Protein AF-A0A838FTQ4-F1 (afdb_monomer)

Mean predicted aligned error: 7.37 Å

pLDDT: mean 86.95, std 13.28, range [36.41, 97.75]

Sequence (86 aa):
DLRHPKFNLLFFGSFVAMDYPQFEAAMEEMLNDPSRAYEVQVREIYTLGMYLAAKKYWYLRFAYLTFVGGVFIACAVLAWQVFAAV

Foldseek 3Di:
DVPPPPQQLPDPVRCVPDDPVVSVVVVVVQVVDPVSVVVSVVVNVVVVVVCCVPPVVVVVVVVVCVVVVVVVVVVVVVVVVVVVVD

Radius of gyration: 24.58 Å; Cα contacts (8 Å, |Δi|>4): 25; chains: 1; bounding box: 55×23×65 Å

Solvent-accessible surface area (backbone atoms only — not comparable to full-atom values): 5030 Å² total; per-residue (Å²): 126,100,80,61,98,73,78,45,75,84,35,66,85,54,44,74,79,47,56,68,73,62,48,51,54,53,49,53,60,41,62,75,35,65,70,59,40,51,52,48,51,56,50,42,55,52,50,54,52,51,47,42,59,67,58,55,47,50,56,53,48,51,55,50,50,52,52,53,50,48,53,53,51,54,52,51,54,53,52,49,54,53,60,76,72,108

Structure (mmCIF, N/CA/C/O backbone):
data_AF-A0A838FTQ4-F1
#
_entry.id   AF-A0A838FTQ4-F1
#
loop_
_atom_site.group_PDB
_atom_site.id
_atom_site.type_symbol
_atom_site.label_atom_id
_atom_site.label_alt_id
_atom_site.label_comp_id
_atom_site.label_asym_id
_atom_site.label_entity_id
_atom_site.label_seq_id
_atom_site.pdbx_PDB_ins_code
_atom_site.Cartn_x
_atom_site.Cartn_y
_atom_site.Cartn_z
_atom_site.occupancy
_atom_site.B_iso_or_equiv
_atom_site.auth_seq_id
_atom_site.auth_comp_id
_atom_site.auth_asym_id
_atom_site.auth_atom_id
_atom_site.pdbx_PDB_model_num
ATOM 1 N N . ASP A 1 1 ? -15.473 -15.856 21.960 1.00 38.09 1 ASP A N 1
ATOM 2 C CA . ASP A 1 1 ? -14.574 -15.205 22.927 1.00 38.09 1 ASP A CA 1
ATOM 3 C C . ASP A 1 1 ? -14.513 -13.721 22.588 1.00 38.09 1 ASP A C 1
ATOM 5 O O . ASP A 1 1 ? -13.965 -13.353 21.557 1.00 38.09 1 ASP A O 1
ATOM 9 N N . LEU A 1 2 ? -15.169 -12.878 23.389 1.00 36.41 2 LEU A N 1
ATOM 10 C CA . LEU A 1 2 ? -15.334 -11.427 23.168 1.00 36.41 2 LEU A CA 1
ATOM 11 C C . LEU A 1 2 ? -14.056 -10.623 23.500 1.00 36.41 2 LEU A C 1
ATOM 13 O O . LEU A 1 2 ? -14.089 -9.416 23.700 1.00 36.41 2 LEU A O 1
ATOM 17 N N . ARG A 1 3 ? -12.911 -11.312 23.554 1.00 39.91 3 ARG A N 1
ATOM 18 C CA . ARG A 1 3 ? -11.580 -10.801 23.899 1.00 39.91 3 ARG A CA 1
ATOM 19 C C . ARG A 1 3 ? -10.580 -11.012 22.767 1.00 39.91 3 ARG A C 1
ATOM 21 O O . ARG A 1 3 ? -9.407 -11.273 23.014 1.00 39.91 3 ARG A O 1
ATOM 28 N N . HIS A 1 4 ? -11.020 -10.922 21.514 1.00 44.19 4 HIS A N 1
ATOM 29 C CA . HIS A 1 4 ? -10.095 -10.901 20.387 1.00 44.19 4 HIS A CA 1
ATOM 30 C C . HIS A 1 4 ? -9.770 -9.455 20.001 1.00 44.19 4 HIS A C 1
ATOM 32 O O . HIS A 1 4 ? -10.508 -8.861 19.214 1.00 44.19 4 HIS A O 1
ATOM 38 N N . PRO A 1 5 ? -8.629 -8.898 20.455 1.00 50.31 5 PRO A N 1
ATOM 39 C CA . PRO A 1 5 ? -8.122 -7.598 20.023 1.00 50.31 5 PRO A CA 1
ATOM 40 C C . PRO A 1 5 ? -7.600 -7.666 18.580 1.00 50.31 5 PRO A C 1
ATOM 42 O O . PRO A 1 5 ? -6.555 -7.109 18.276 1.00 50.31 5 PRO A O 1
ATOM 45 N N . LYS A 1 6 ? -8.272 -8.378 17.670 1.00 51.03 6 LYS A N 1
ATOM 46 C CA . LYS A 1 6 ? -7.840 -8.594 16.280 1.00 51.03 6 LYS A CA 1
ATOM 47 C C . LYS A 1 6 ? -8.909 -8.259 15.245 1.00 51.03 6 LYS A C 1
ATOM 49 O O . LYS A 1 6 ? -8.551 -8.076 14.088 1.00 51.03 6 LYS A O 1
ATOM 54 N N . PHE A 1 7 ? -10.178 -8.147 15.634 1.00 63.41 7 PHE A N 1
ATOM 55 C CA . PHE A 1 7 ? -11.229 -7.774 14.694 1.00 63.41 7 PHE A CA 1
ATOM 56 C C . PHE A 1 7 ? -11.303 -6.249 14.581 1.00 63.41 7 PHE A C 1
ATOM 58 O O . PHE A 1 7 ? -11.666 -5.563 15.532 1.00 63.41 7 PHE A O 1
ATOM 65 N N . ASN A 1 8 ? -10.880 -5.721 13.436 1.00 75.44 8 ASN A N 1
ATOM 66 C CA . ASN A 1 8 ? -10.970 -4.303 13.117 1.00 75.44 8 ASN A CA 1
ATOM 67 C C . ASN A 1 8 ? -12.254 -4.077 12.311 1.00 75.44 8 ASN A C 1
ATOM 69 O O . ASN A 1 8 ? -12.309 -4.487 11.152 1.00 75.44 8 ASN A O 1
ATOM 73 N N . LEU A 1 9 ? -13.266 -3.461 12.931 1.00 82.75 9 LEU A N 1
ATOM 74 C CA . LEU A 1 9 ? -14.557 -3.150 12.302 1.00 82.75 9 LEU A CA 1
ATOM 75 C C . LEU A 1 9 ? -14.418 -2.195 11.112 1.00 82.75 9 LEU A C 1
ATOM 77 O O . LEU A 1 9 ? -15.189 -2.295 10.167 1.00 82.75 9 LEU A O 1
ATOM 81 N N . LEU A 1 10 ? -13.420 -1.305 11.133 1.00 86.50 10 LEU A N 1
ATOM 82 C CA . LEU A 1 10 ? -13.170 -0.354 10.048 1.00 86.50 10 LEU A CA 1
ATOM 83 C C . LEU A 1 10 ? -12.434 -0.990 8.862 1.00 86.50 10 LEU A C 1
ATOM 85 O O . LEU A 1 10 ? -12.432 -0.424 7.771 1.00 86.50 10 LEU A O 1
ATOM 89 N N . PHE A 1 11 ? -11.842 -2.174 9.047 1.00 85.62 11 PHE A N 1
ATOM 90 C CA . PHE A 1 11 ? -11.140 -2.865 7.975 1.00 85.62 11 PHE A CA 1
ATOM 91 C C . PHE A 1 11 ? -12.131 -3.455 6.975 1.00 85.62 11 PHE A C 1
ATOM 93 O O . PHE A 1 11 ? -12.978 -4.279 7.326 1.00 85.62 11 PHE A O 1
ATOM 100 N N . PHE A 1 12 ? -11.961 -3.110 5.699 1.00 82.50 12 PHE A N 1
ATOM 101 C CA . PHE A 1 12 ? -12.851 -3.557 4.623 1.00 82.50 12 PHE A CA 1
ATOM 102 C C . PHE A 1 12 ? -13.005 -5.077 4.530 1.00 82.50 12 PHE A C 1
ATOM 104 O O . PHE A 1 12 ? -14.094 -5.569 4.261 1.00 82.50 12 PHE A O 1
ATOM 111 N N . GLY A 1 13 ? -11.945 -5.846 4.792 1.00 81.31 13 GLY A N 1
ATOM 112 C CA . GLY A 1 13 ? -12.032 -7.307 4.764 1.00 81.31 13 GLY A CA 1
ATOM 113 C C . GLY A 1 13 ? -12.865 -7.894 5.908 1.00 81.31 13 GLY A C 1
ATOM 114 O O . GLY A 1 13 ? -13.333 -9.022 5.788 1.00 81.31 13 GLY A O 1
ATOM 115 N N . SER A 1 14 ? -13.059 -7.143 6.994 1.00 80.75 14 SER A N 1
ATOM 116 C CA . SER A 1 14 ? -13.856 -7.556 8.149 1.00 80.75 14 SER A CA 1
ATOM 117 C C . SER A 1 14 ? -15.340 -7.273 7.932 1.00 80.75 14 SER A C 1
ATOM 119 O O . SER A 1 14 ? -16.157 -8.175 8.101 1.00 80.75 14 SER A O 1
ATOM 121 N N . PHE A 1 15 ? -15.701 -6.042 7.544 1.00 82.25 15 PHE A N 1
ATOM 122 C CA . PHE A 1 15 ? -17.112 -5.654 7.444 1.00 82.25 15 PHE A CA 1
ATOM 123 C C . PHE A 1 15 ? -17.803 -6.179 6.181 1.00 82.25 15 PHE A C 1
ATOM 125 O O . PHE A 1 15 ? -19.012 -6.361 6.195 1.00 82.25 15 PHE A O 1
ATOM 132 N N . VAL A 1 16 ? -17.070 -6.479 5.099 1.00 86.69 16 VAL A N 1
ATOM 133 C CA . VAL A 1 16 ? -17.661 -7.065 3.874 1.00 86.69 16 VAL A CA 1
ATOM 134 C C . VAL A 1 16 ? -18.277 -8.446 4.134 1.00 86.69 16 VAL A C 1
ATOM 136 O O . VAL A 1 16 ? -19.159 -8.877 3.399 1.00 86.69 16 VAL A O 1
ATOM 139 N N . ALA A 1 17 ? -17.834 -9.141 5.185 1.00 83.88 17 ALA A N 1
ATOM 140 C CA . ALA A 1 17 ? -18.396 -10.421 5.604 1.00 83.88 17 ALA A CA 1
ATOM 141 C C . ALA A 1 17 ? -19.612 -10.284 6.546 1.00 8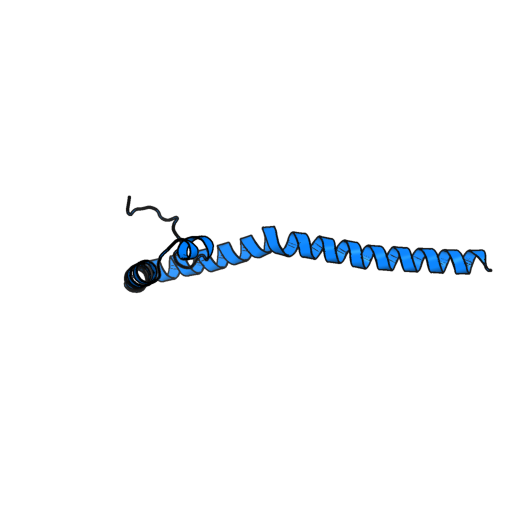3.88 17 ALA A C 1
ATOM 143 O O . ALA A 1 17 ? -20.146 -11.304 6.981 1.00 83.88 17 ALA A O 1
ATOM 144 N N . MET A 1 18 ? -20.026 -9.060 6.892 1.00 86.88 18 MET A N 1
ATOM 145 C CA . MET A 1 18 ? -21.113 -8.780 7.834 1.00 86.88 18 MET A CA 1
ATOM 146 C C . MET A 1 18 ? -22.346 -8.236 7.110 1.00 86.88 18 MET A C 1
ATOM 148 O O . MET A 1 18 ? -22.233 -7.538 6.103 1.00 86.88 18 MET A O 1
ATOM 152 N N . ASP A 1 19 ? -23.527 -8.528 7.655 1.00 92.50 19 ASP A N 1
ATOM 153 C CA . ASP A 1 19 ? -24.760 -7.857 7.242 1.00 92.50 19 ASP A CA 1
ATOM 154 C C . ASP A 1 19 ? -24.838 -6.450 7.861 1.00 92.50 19 ASP A C 1
ATOM 156 O O . ASP A 1 19 ? -24.310 -6.209 8.952 1.00 92.50 19 ASP A O 1
ATOM 160 N N . TYR A 1 20 ? -25.510 -5.516 7.187 1.00 92.50 20 TYR A N 1
ATOM 161 C CA . TYR A 1 20 ? -25.562 -4.110 7.601 1.00 92.50 20 TYR A CA 1
ATOM 162 C C . TYR A 1 20 ? -26.081 -3.903 9.038 1.00 92.50 20 TYR A C 1
ATOM 164 O O . TYR A 1 20 ? -25.417 -3.186 9.785 1.00 92.50 20 TYR A O 1
ATOM 172 N N . PRO A 1 21 ? -27.168 -4.563 9.494 1.00 94.69 21 PRO A N 1
ATOM 173 C CA . PRO A 1 21 ? -27.654 -4.400 10.867 1.00 94.69 21 PRO A CA 1
ATOM 174 C C . PRO A 1 21 ? -26.644 -4.877 11.920 1.00 94.69 21 PRO A C 1
ATOM 176 O O . PRO A 1 21 ? -26.558 -4.322 13.012 1.00 94.69 21 PRO A O 1
ATOM 179 N N . GLN A 1 22 ? -25.853 -5.907 11.598 1.00 90.38 22 GLN A N 1
ATOM 180 C CA . GLN A 1 22 ? -24.803 -6.405 12.490 1.00 90.38 22 GLN A CA 1
ATOM 181 C C . GLN A 1 22 ? -23.631 -5.427 12.555 1.00 90.38 22 GLN A C 1
ATOM 183 O O . GLN A 1 22 ? -23.067 -5.203 13.626 1.00 90.38 22 GLN A O 1
ATOM 188 N N . PHE A 1 23 ? -23.274 -4.843 11.410 1.00 90.69 23 PHE A N 1
ATOM 189 C CA . PHE A 1 23 ? -22.246 -3.817 11.328 1.00 90.69 23 PHE A CA 1
ATOM 190 C C . PHE A 1 23 ? -22.649 -2.554 12.099 1.00 90.69 23 PHE A C 1
ATOM 192 O O . PHE A 1 23 ? -21.849 -2.054 12.885 1.00 90.69 23 PHE A O 1
ATOM 199 N N . GLU A 1 24 ? -23.883 -2.074 11.929 1.00 93.19 24 GLU A N 1
ATOM 200 C CA . GLU A 1 24 ? -24.416 -0.896 12.622 1.00 93.19 24 GLU A CA 1
ATOM 201 C C . GLU A 1 24 ? -24.361 -1.059 14.146 1.00 93.19 24 GLU A C 1
ATOM 203 O O . GLU A 1 24 ? -23.744 -0.239 14.826 1.00 93.19 24 GLU A O 1
ATOM 208 N N . 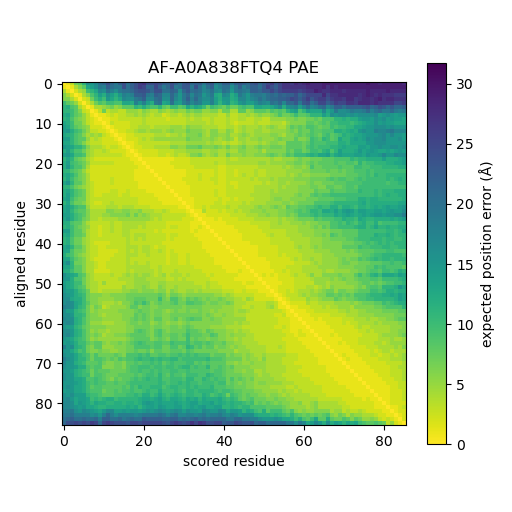ALA A 1 25 ? -24.898 -2.164 14.676 1.00 92.44 25 ALA A N 1
ATOM 209 C CA . ALA A 1 25 ? -24.887 -2.434 16.113 1.00 92.44 25 ALA A CA 1
ATOM 210 C C . ALA A 1 25 ? -23.458 -2.534 16.684 1.00 92.44 25 ALA A C 1
ATOM 212 O O . ALA A 1 25 ? -23.164 -1.999 17.754 1.00 92.44 25 ALA A O 1
ATOM 213 N N . ALA A 1 26 ? -22.543 -3.188 15.961 1.00 89.19 26 ALA A N 1
ATOM 214 C CA . ALA A 1 26 ? -21.149 -3.310 16.3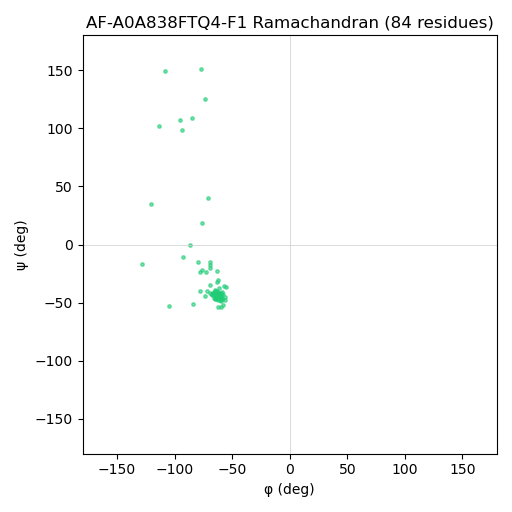84 1.00 89.19 26 ALA A CA 1
ATOM 215 C C . ALA A 1 26 ? -20.397 -1.967 16.334 1.00 89.19 26 ALA A C 1
ATOM 217 O O . ALA A 1 26 ? -19.536 -1.702 17.177 1.00 89.19 26 ALA A O 1
ATOM 218 N N . MET A 1 27 ? -20.718 -1.113 15.359 1.00 90.44 27 MET A N 1
ATOM 219 C CA . MET A 1 27 ? -20.176 0.240 15.258 1.00 90.44 27 MET A CA 1
ATOM 220 C C . MET A 1 27 ? -20.676 1.132 16.392 1.00 90.44 27 MET A C 1
ATOM 222 O O . MET A 1 27 ? -19.873 1.851 16.983 1.00 90.44 27 MET A O 1
ATOM 226 N N . GLU A 1 28 ? -21.959 1.062 16.738 1.00 91.88 28 GLU A N 1
ATOM 227 C CA . GLU A 1 28 ? -22.525 1.810 17.862 1.00 91.88 28 GLU A CA 1
ATOM 228 C C . GLU A 1 28 ? -21.876 1.400 19.194 1.00 91.88 28 GLU A C 1
ATOM 230 O O . GLU A 1 28 ? -21.440 2.258 19.964 1.00 91.88 28 GLU A O 1
ATOM 235 N N . GLU A 1 29 ? -21.700 0.097 19.443 1.00 90.19 29 GLU A N 1
ATOM 236 C CA . GLU A 1 29 ? -20.986 -0.400 20.629 1.00 90.19 29 GLU A CA 1
ATOM 237 C C . GLU A 1 29 ? -19.537 0.113 20.682 1.00 90.19 29 GLU A C 1
ATOM 239 O O . GLU A 1 29 ? -19.070 0.570 21.725 1.00 90.19 29 GLU A O 1
ATOM 244 N N . MET A 1 30 ? -18.819 0.071 19.554 1.00 88.38 30 MET A N 1
ATOM 245 C CA . MET A 1 30 ? -17.433 0.539 19.473 1.00 88.38 30 MET A CA 1
ATOM 246 C C . MET A 1 30 ? -17.318 2.049 19.718 1.00 88.38 30 MET A C 1
ATOM 248 O O . MET A 1 30 ? -16.377 2.484 20.379 1.00 88.38 30 MET A O 1
ATOM 252 N N . LEU A 1 31 ? -18.242 2.848 19.179 1.00 89.75 31 LEU A N 1
ATOM 253 C CA . LEU A 1 31 ? -18.220 4.309 19.293 1.00 89.75 31 LEU A CA 1
ATOM 254 C C . LEU A 1 31 ? -18.585 4.806 20.699 1.00 89.75 31 LEU A C 1
ATOM 256 O O . LEU A 1 31 ? -18.159 5.896 21.078 1.00 89.75 31 LEU A O 1
ATOM 260 N N . ASN A 1 32 ? -19.310 4.005 21.484 1.00 92.62 32 ASN A N 1
ATOM 261 C CA . ASN A 1 32 ? -19.619 4.306 22.884 1.00 92.62 32 ASN A CA 1
ATOM 262 C C . ASN A 1 32 ? -18.390 4.242 23.817 1.00 92.62 32 ASN A C 1
ATOM 264 O O . ASN A 1 32 ? -18.444 4.774 24.926 1.00 92.62 32 ASN A O 1
ATOM 268 N N . ASP A 1 33 ? -17.274 3.645 23.380 1.00 90.31 33 ASP A N 1
ATOM 269 C CA . ASP A 1 33 ? -15.987 3.664 24.086 1.00 90.31 33 ASP A CA 1
ATOM 270 C C . ASP A 1 33 ? -14.943 4.466 23.281 1.00 90.31 33 ASP A C 1
ATOM 272 O O . ASP A 1 33 ? -14.347 3.943 22.330 1.00 90.31 33 ASP A O 1
ATOM 276 N N . PRO A 1 34 ? -14.655 5.726 23.666 1.00 88.38 34 PRO A N 1
ATOM 277 C CA . PRO A 1 34 ? -13.698 6.570 22.956 1.00 88.38 34 PRO A CA 1
ATOM 278 C C . PRO A 1 34 ? -12.300 5.951 22.853 1.00 88.38 34 PRO A C 1
ATOM 280 O O . PRO A 1 34 ? -11.628 6.110 21.835 1.00 88.38 34 PRO A O 1
ATOM 283 N N . SER A 1 35 ? -11.848 5.229 23.883 1.00 88.75 35 SER A N 1
ATOM 284 C CA . SER A 1 35 ? -10.504 4.644 23.909 1.00 88.75 35 SER A CA 1
ATOM 285 C C . SER A 1 35 ? -10.358 3.534 22.866 1.00 88.75 35 SER A C 1
ATOM 287 O O . SER A 1 35 ? -9.399 3.524 22.086 1.00 88.75 35 SER A O 1
ATOM 289 N N . ARG A 1 36 ? -11.373 2.670 22.773 1.00 85.62 36 ARG A N 1
ATOM 290 C CA . ARG A 1 36 ? -11.476 1.604 21.774 1.00 85.62 36 ARG A CA 1
ATOM 291 C C . ARG A 1 36 ? -11.634 2.179 20.370 1.00 85.62 36 ARG A C 1
ATOM 293 O O . ARG A 1 36 ? -10.978 1.708 19.441 1.00 85.62 36 ARG A O 1
ATOM 300 N N . ALA A 1 37 ? -12.444 3.225 20.213 1.00 87.88 37 ALA A N 1
ATOM 301 C CA . ALA A 1 37 ? -12.624 3.902 18.934 1.00 87.88 37 ALA A CA 1
ATOM 302 C C . ALA A 1 37 ? -11.301 4.474 18.394 1.00 87.88 37 ALA A C 1
ATOM 304 O O . ALA A 1 37 ? -11.008 4.321 17.206 1.00 87.88 37 ALA A O 1
ATOM 305 N N . TYR A 1 38 ? -10.477 5.103 19.241 1.00 90.19 38 TYR A N 1
ATOM 306 C CA . TYR A 1 38 ? -9.159 5.596 18.827 1.00 90.19 38 TYR A CA 1
ATOM 307 C C . TYR A 1 38 ? -8.193 4.460 18.473 1.00 90.19 38 TYR A C 1
ATOM 309 O O . TYR A 1 38 ? -7.503 4.547 17.455 1.00 90.19 38 TYR A O 1
ATOM 317 N N . GLU A 1 39 ? -8.160 3.378 19.255 1.00 88.06 39 GLU A N 1
ATOM 318 C CA . GLU A 1 39 ? -7.292 2.229 18.969 1.00 88.06 39 GLU A CA 1
ATOM 319 C C . GLU A 1 39 ? -7.601 1.607 17.596 1.00 88.06 39 GLU A C 1
ATOM 321 O O . GLU A 1 39 ? -6.690 1.338 16.804 1.00 88.06 39 GLU A O 1
ATOM 326 N N . VAL A 1 40 ? -8.888 1.414 17.288 1.00 88.31 40 VAL A N 1
ATOM 327 C CA . VAL A 1 40 ? -9.335 0.844 16.010 1.00 88.31 40 VAL A CA 1
ATOM 328 C C . VAL A 1 40 ? -8.959 1.756 14.838 1.00 88.31 40 VAL A C 1
ATOM 330 O O . VAL A 1 40 ? -8.440 1.267 13.834 1.00 88.31 40 VAL A O 1
ATOM 333 N N . GLN A 1 41 ? -9.122 3.075 14.974 1.00 90.94 41 GLN A N 1
ATOM 334 C CA . GLN A 1 41 ? -8.724 4.042 13.942 1.00 90.94 41 GLN A CA 1
ATOM 335 C C . GLN A 1 41 ? -7.216 4.017 13.662 1.00 90.94 41 GLN A C 1
ATOM 337 O O . GLN A 1 41 ? -6.803 3.939 12.504 1.00 90.94 41 GLN A O 1
ATOM 342 N N . VAL A 1 42 ? -6.380 4.039 14.707 1.00 91.50 42 VAL A N 1
ATOM 343 C CA . VAL A 1 42 ? -4.913 3.981 14.559 1.00 91.50 42 VAL A CA 1
ATOM 344 C C . VAL A 1 42 ? -4.495 2.699 13.841 1.00 91.50 42 VAL A C 1
ATOM 346 O O . VAL A 1 42 ? -3.656 2.719 12.935 1.00 91.50 42 VAL A O 1
ATOM 349 N N . ARG A 1 43 ? -5.111 1.576 14.213 1.00 88.19 43 ARG A N 1
ATOM 350 C CA . ARG A 1 43 ? -4.843 0.283 13.590 1.00 88.19 43 ARG A CA 1
ATOM 351 C C . ARG A 1 43 ? -5.258 0.251 12.123 1.00 88.19 43 ARG A C 1
ATOM 353 O O . ARG A 1 43 ? -4.527 -0.320 11.310 1.00 88.19 43 ARG A O 1
ATOM 360 N N . GLU A 1 44 ? -6.391 0.856 11.778 1.00 90.81 44 GLU A N 1
ATOM 361 C CA . GLU A 1 44 ? -6.857 0.933 10.394 1.00 90.81 44 GLU A CA 1
ATOM 362 C C . GLU A 1 44 ? -5.894 1.751 9.534 1.00 90.81 44 GLU A C 1
ATOM 364 O O . GLU A 1 44 ? -5.450 1.267 8.495 1.00 90.81 44 GLU A O 1
ATOM 369 N N . ILE A 1 45 ? -5.461 2.925 10.008 1.00 92.00 45 ILE A N 1
ATOM 370 C CA . ILE A 1 45 ? -4.473 3.760 9.306 1.00 92.00 45 ILE A CA 1
ATOM 371 C C . ILE A 1 45 ? -3.179 2.974 9.039 1.00 92.00 45 ILE A C 1
ATOM 373 O O . ILE A 1 45 ? -2.679 2.962 7.910 1.00 92.00 45 ILE A O 1
ATOM 377 N N . TYR A 1 46 ? -2.650 2.277 10.049 1.00 91.25 46 TYR A N 1
ATOM 378 C CA . TYR A 1 46 ? -1.442 1.464 9.894 1.00 91.25 46 TYR A CA 1
ATOM 379 C C . TYR A 1 46 ? -1.636 0.327 8.879 1.00 91.25 46 TYR A C 1
ATOM 381 O O . TYR A 1 46 ? -0.800 0.116 7.996 1.00 91.25 46 TYR A O 1
ATOM 389 N N . THR A 1 47 ? -2.756 -0.391 8.978 1.00 87.62 47 THR A N 1
ATOM 390 C CA . THR A 1 47 ? -3.051 -1.550 8.125 1.00 87.62 47 THR A CA 1
ATOM 391 C C . THR A 1 47 ? -3.260 -1.131 6.671 1.00 87.62 47 THR A C 1
ATOM 393 O O . THR A 1 47 ? -2.713 -1.771 5.770 1.00 87.62 47 THR A O 1
ATOM 396 N N . LEU A 1 48 ? -3.972 -0.025 6.431 1.00 89.94 48 LEU A N 1
ATOM 397 C CA . LEU A 1 48 ? -4.136 0.573 5.105 1.00 89.94 48 LEU A CA 1
ATOM 398 C C . LEU A 1 48 ? -2.786 0.952 4.492 1.00 89.94 48 LEU A C 1
ATOM 400 O O . LEU A 1 48 ? -2.517 0.599 3.341 1.00 89.94 48 LEU A O 1
ATOM 404 N N . GLY A 1 49 ? -1.916 1.613 5.264 1.00 90.81 49 GLY A N 1
ATOM 405 C CA . GLY A 1 49 ? -0.570 1.980 4.820 1.00 90.81 49 GLY A CA 1
ATOM 406 C C . GLY A 1 49 ? 0.269 0.761 4.429 1.00 90.81 49 GLY A C 1
ATOM 407 O O . GLY A 1 49 ? 0.835 0.713 3.333 1.00 90.81 49 GLY A O 1
ATOM 408 N N . MET A 1 50 ? 0.286 -0.263 5.284 1.00 90.06 50 MET A N 1
ATOM 409 C CA . MET A 1 50 ? 0.993 -1.520 5.024 1.00 90.06 50 MET A CA 1
ATOM 410 C C . MET A 1 50 ? 0.448 -2.255 3.797 1.00 90.06 50 MET A C 1
ATOM 412 O O . MET A 1 50 ? 1.225 -2.756 2.983 1.00 90.06 50 MET A O 1
ATOM 416 N N . TYR A 1 51 ? -0.874 -2.301 3.619 1.00 88.19 51 TYR A N 1
ATOM 417 C CA . TYR A 1 51 ? -1.496 -2.949 2.465 1.00 88.19 51 TYR A CA 1
ATOM 418 C C . TYR A 1 51 ? -1.142 -2.241 1.150 1.00 88.19 51 TYR A C 1
ATOM 420 O O . TYR A 1 51 ? -0.813 -2.899 0.156 1.00 88.19 51 TYR A O 1
ATOM 428 N N . LEU A 1 52 ? -1.157 -0.904 1.140 1.00 87.94 52 LEU A N 1
ATOM 429 C CA . LEU A 1 52 ? -0.763 -0.108 -0.024 1.00 87.94 52 LEU A CA 1
ATOM 430 C C . LEU A 1 52 ? 0.692 -0.372 -0.418 1.00 87.94 52 LEU A C 1
ATOM 432 O O . LEU A 1 52 ? 0.969 -0.640 -1.591 1.00 87.94 52 LEU A O 1
ATOM 436 N N . ALA A 1 53 ? 1.594 -0.351 0.564 1.00 88.19 53 ALA A N 1
ATOM 437 C CA . ALA A 1 53 ? 3.013 -0.597 0.347 1.00 88.19 53 ALA A CA 1
ATOM 438 C C . ALA A 1 53 ? 3.282 -2.031 -0.139 1.00 88.19 53 ALA A C 1
ATOM 440 O O . ALA A 1 53 ? 4.018 -2.225 -1.106 1.00 88.19 53 ALA A O 1
ATOM 441 N N . ALA A 1 54 ? 2.663 -3.032 0.493 1.00 85.00 54 ALA A N 1
ATOM 442 C CA . ALA A 1 54 ? 2.943 -4.438 0.219 1.00 85.00 54 ALA A CA 1
ATOM 443 C C . ALA A 1 54 ? 2.286 -4.955 -1.068 1.00 85.00 54 ALA A C 1
ATOM 445 O O . ALA A 1 54 ? 2.901 -5.735 -1.793 1.00 85.00 54 ALA A O 1
ATOM 446 N N . LYS A 1 55 ? 1.042 -4.551 -1.363 1.00 85.12 55 LYS A N 1
ATOM 447 C CA . LYS A 1 55 ? 0.298 -5.079 -2.518 1.00 85.12 55 LYS A CA 1
ATOM 448 C C . LYS A 1 55 ? 0.222 -4.109 -3.686 1.00 85.12 55 LYS A C 1
ATOM 450 O O . LYS A 1 55 ? 0.553 -4.492 -4.803 1.00 85.12 55 LYS A O 1
ATOM 455 N N . LYS A 1 56 ? -0.223 -2.868 -3.469 1.00 85.00 56 LYS A N 1
ATOM 456 C CA . LYS A 1 56 ? -0.522 -1.944 -4.581 1.00 85.00 56 LYS A CA 1
ATOM 457 C C . LYS A 1 56 ? 0.750 -1.411 -5.241 1.00 85.00 56 LYS A C 1
ATOM 459 O O . LYS A 1 56 ? 0.839 -1.365 -6.467 1.00 85.00 56 LYS A O 1
ATOM 464 N N . TYR A 1 57 ? 1.740 -1.019 -4.442 1.00 91.75 57 TYR A N 1
ATOM 465 C CA . TYR A 1 57 ? 2.939 -0.350 -4.958 1.00 91.75 57 TYR A CA 1
ATOM 466 C C . TYR A 1 57 ? 3.916 -1.302 -5.640 1.00 91.75 57 TYR A C 1
ATOM 468 O O . TYR A 1 57 ? 4.679 -0.870 -6.502 1.00 91.75 57 TYR A O 1
ATOM 476 N N . TRP A 1 58 ? 3.847 -2.597 -5.329 1.00 88.75 58 TRP A N 1
ATOM 477 C CA . TRP A 1 58 ? 4.639 -3.613 -6.012 1.00 88.75 58 TRP A CA 1
ATOM 478 C C . TRP A 1 58 ? 4.317 -3.637 -7.512 1.00 88.75 58 TRP A C 1
ATOM 480 O O . TRP A 1 58 ? 5.206 -3.409 -8.328 1.00 88.75 58 TRP A O 1
ATOM 490 N N . TYR A 1 59 ? 3.039 -3.765 -7.885 1.00 90.81 59 TYR A N 1
ATOM 491 C CA . TYR A 1 59 ? 2.612 -3.746 -9.292 1.00 90.81 59 TYR A CA 1
ATOM 492 C C . TYR A 1 59 ? 2.900 -2.416 -9.988 1.00 90.81 59 TYR A C 1
ATOM 494 O O . TYR A 1 59 ? 3.362 -2.403 -11.129 1.00 90.81 59 TYR A O 1
ATOM 502 N N . LEU A 1 60 ? 2.679 -1.296 -9.292 1.00 92.00 60 LEU A N 1
ATOM 503 C CA . LEU A 1 60 ? 2.972 0.026 -9.843 1.00 92.00 60 LEU A CA 1
ATOM 504 C C . LEU A 1 60 ? 4.466 0.180 -10.163 1.00 92.00 60 LEU A C 1
ATOM 506 O O . LEU A 1 60 ? 4.826 0.743 -11.196 1.00 92.00 60 LEU A O 1
ATOM 510 N N . ARG A 1 61 ? 5.340 -0.386 -9.321 1.00 92.25 61 ARG A N 1
ATOM 511 C CA . ARG A 1 61 ? 6.785 -0.402 -9.554 1.00 92.25 61 ARG A CA 1
ATOM 512 C C . ARG A 1 61 ? 7.161 -1.214 -10.796 1.00 92.25 61 ARG A C 1
ATOM 514 O O . ARG A 1 61 ? 8.024 -0.763 -11.542 1.00 92.25 61 ARG A O 1
ATOM 521 N N . PHE A 1 62 ? 6.517 -2.354 -11.066 1.00 94.00 62 PHE A N 1
ATOM 522 C CA . PHE A 1 62 ? 6.759 -3.115 -12.306 1.00 94.00 62 PHE A CA 1
ATOM 523 C C . PHE A 1 62 ? 6.279 -2.381 -13.553 1.00 94.00 62 PHE A C 1
ATOM 525 O O . PHE A 1 62 ? 7.004 -2.336 -14.546 1.00 94.00 62 PHE A O 1
ATOM 532 N N . ALA A 1 63 ? 5.097 -1.766 -13.502 1.00 95.25 63 ALA A N 1
ATOM 533 C CA . ALA A 1 63 ? 4.610 -0.940 -14.604 1.00 95.25 63 ALA A CA 1
ATOM 534 C C . ALA A 1 63 ? 5.596 0.203 -14.907 1.00 95.25 63 ALA A C 1
ATOM 536 O O . ALA A 1 63 ? 5.952 0.437 -16.058 1.00 95.25 63 ALA A O 1
ATOM 537 N N . TYR A 1 64 ? 6.121 0.851 -13.864 1.00 95.44 64 TYR A N 1
ATOM 538 C CA . TYR A 1 64 ? 7.121 1.903 -14.013 1.00 95.44 64 TYR A CA 1
ATOM 539 C C . TYR A 1 64 ? 8.448 1.390 -14.592 1.00 95.44 64 TYR A C 1
ATOM 541 O O . TYR A 1 64 ? 8.976 1.975 -15.534 1.00 95.44 64 TYR A O 1
ATOM 549 N N . LEU A 1 65 ? 8.971 0.276 -14.069 1.00 96.19 65 LEU A N 1
ATOM 550 C CA . LEU A 1 65 ? 10.217 -0.335 -14.547 1.00 96.19 65 LEU A CA 1
ATOM 551 C C . LEU A 1 65 ? 10.128 -0.749 -16.019 1.00 96.19 65 LEU A C 1
ATOM 553 O O . LEU A 1 65 ? 11.064 -0.506 -16.775 1.00 96.19 65 LEU A O 1
ATOM 557 N N . THR A 1 66 ? 9.009 -1.348 -16.429 1.00 96.50 66 THR A N 1
ATOM 558 C CA . THR A 1 66 ? 8.799 -1.761 -17.825 1.00 96.50 66 THR A CA 1
ATOM 559 C C . THR A 1 66 ? 8.647 -0.564 -18.758 1.00 96.50 66 THR A C 1
ATOM 561 O O . THR A 1 66 ? 9.260 -0.553 -19.823 1.00 96.50 66 THR A O 1
ATOM 564 N N . PHE A 1 67 ? 7.913 0.474 -18.347 1.00 97.44 67 PHE A N 1
ATOM 565 C CA . PHE A 1 67 ? 7.772 1.704 -19.125 1.00 97.44 67 PHE A CA 1
ATOM 566 C C . PHE A 1 67 ? 9.117 2.412 -19.325 1.00 97.44 67 PHE A C 1
ATOM 568 O O . PHE A 1 67 ? 9.529 2.663 -20.456 1.00 97.44 67 PHE A O 1
ATOM 575 N N . VAL A 1 68 ? 9.838 2.679 -18.232 1.00 97.25 68 VAL A N 1
ATOM 576 C CA . VAL A 1 68 ? 11.136 3.364 -18.280 1.00 97.25 68 VAL A CA 1
ATOM 577 C C . VAL A 1 68 ? 12.175 2.522 -19.022 1.00 97.25 68 VAL A C 1
ATOM 579 O O . VAL A 1 68 ? 12.883 3.045 -19.878 1.00 97.25 68 VAL A O 1
ATOM 582 N N . GLY A 1 69 ? 12.232 1.212 -18.763 1.00 97.75 69 GLY A N 1
ATOM 583 C CA . GLY A 1 69 ? 13.111 0.294 -19.490 1.00 97.75 69 GLY A CA 1
ATOM 584 C C . GLY A 1 69 ? 12.831 0.278 -20.995 1.00 97.75 69 GLY A C 1
ATOM 585 O O . GLY A 1 69 ? 13.768 0.316 -21.790 1.00 97.75 69 GLY A O 1
ATOM 586 N N . GLY A 1 70 ? 11.557 0.307 -21.395 1.00 96.88 70 GLY A N 1
ATOM 587 C CA . GLY A 1 70 ? 11.154 0.400 -22.798 1.00 96.88 70 GLY A CA 1
ATOM 588 C C . GLY A 1 70 ? 11.625 1.691 -23.470 1.00 96.88 70 GLY A C 1
ATOM 589 O O . GLY A 1 70 ? 12.157 1.640 -24.577 1.00 96.88 70 GLY A O 1
ATOM 590 N N . VAL A 1 71 ? 11.510 2.833 -22.783 1.00 97.38 71 VAL A N 1
ATOM 591 C CA . VAL A 1 71 ? 12.022 4.123 -23.279 1.00 97.38 71 VAL A CA 1
ATOM 592 C C . VAL A 1 71 ? 13.538 4.071 -23.474 1.00 97.38 71 VAL A C 1
ATOM 594 O O . VAL A 1 71 ? 14.030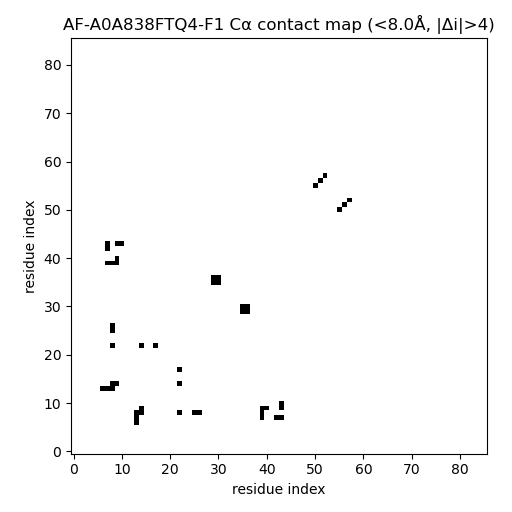 4.471 -24.528 1.00 97.38 71 VAL A O 1
ATOM 597 N N . PHE A 1 72 ? 14.286 3.521 -22.513 1.00 97.69 72 PHE A N 1
ATOM 598 C CA . PHE A 1 72 ? 15.740 3.384 -22.642 1.0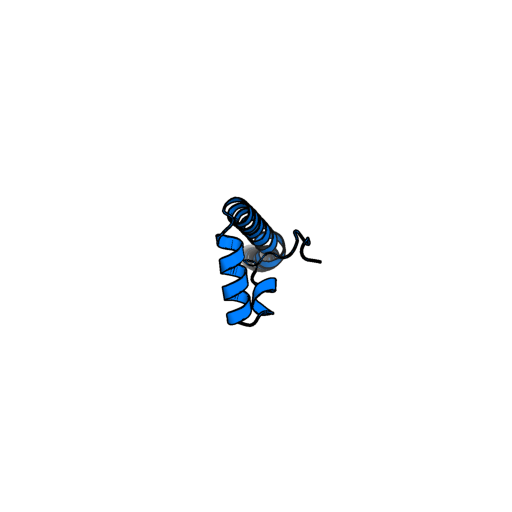0 97.69 72 PHE A CA 1
ATOM 599 C C . PHE A 1 72 ? 16.149 2.485 -23.814 1.00 97.69 72 PHE A C 1
ATOM 601 O O . PHE A 1 72 ? 17.054 2.849 -24.565 1.00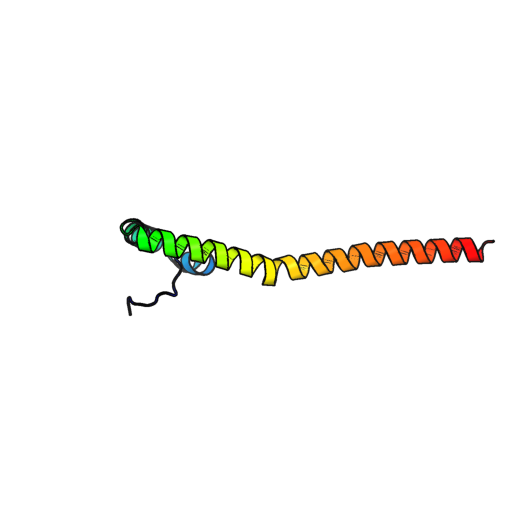 97.69 72 PHE A O 1
ATOM 608 N N . ILE A 1 73 ? 15.474 1.347 -24.008 1.00 97.69 73 ILE A N 1
ATOM 609 C CA . ILE A 1 73 ? 15.737 0.449 -25.143 1.00 97.69 73 ILE A CA 1
ATOM 610 C C . ILE A 1 73 ? 15.437 1.160 -26.465 1.00 97.69 73 ILE A C 1
ATOM 612 O O . ILE A 1 73 ? 16.259 1.108 -27.378 1.00 97.69 73 ILE A O 1
ATOM 616 N N . ALA A 1 74 ? 14.305 1.862 -26.564 1.00 96.94 74 ALA A N 1
ATOM 617 C CA . ALA A 1 74 ? 13.950 2.619 -27.761 1.00 96.94 74 ALA A CA 1
ATOM 618 C C . ALA A 1 74 ? 15.014 3.677 -28.096 1.00 96.94 74 ALA A C 1
ATOM 620 O O . ALA A 1 74 ? 15.475 3.739 -29.235 1.00 96.94 74 ALA A O 1
ATOM 621 N N . CYS A 1 75 ? 15.467 4.449 -27.103 1.00 97.06 75 CYS A N 1
ATOM 622 C CA . CYS A 1 75 ? 16.550 5.417 -27.280 1.00 97.06 75 CYS A CA 1
ATOM 623 C C . CYS A 1 75 ? 17.865 4.755 -27.719 1.00 97.06 75 CYS A C 1
ATOM 625 O O . CYS A 1 75 ? 18.536 5.278 -28.607 1.00 97.06 75 CYS A O 1
ATOM 627 N N . ALA A 1 76 ? 18.228 3.606 -27.140 1.00 97.06 76 ALA A N 1
ATOM 628 C CA . ALA A 1 76 ? 19.450 2.886 -27.495 1.00 97.0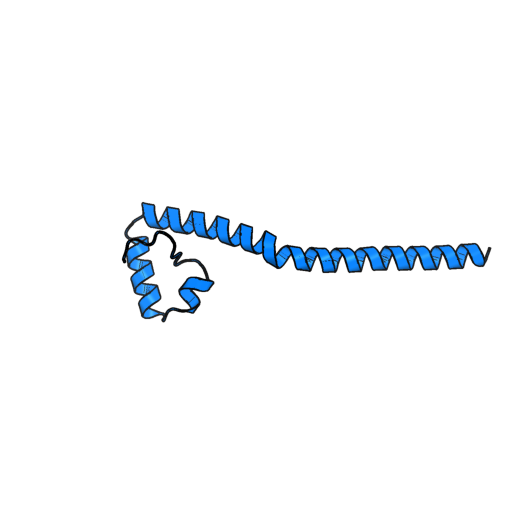6 76 ALA A CA 1
ATOM 629 C C . ALA A 1 76 ? 19.418 2.354 -28.937 1.00 97.06 76 ALA A C 1
ATOM 631 O O . ALA A 1 76 ? 20.401 2.495 -29.663 1.00 97.06 76 ALA A O 1
ATOM 632 N N . VAL A 1 77 ? 18.284 1.796 -29.376 1.00 97.31 77 VAL A N 1
ATOM 633 C CA . VAL A 1 77 ? 18.097 1.334 -30.762 1.00 97.31 77 VAL A CA 1
ATOM 634 C C . VAL A 1 77 ? 18.213 2.498 -31.742 1.00 97.31 77 VAL A C 1
ATOM 636 O O . VAL A 1 77 ? 18.901 2.382 -32.754 1.00 97.31 77 VAL A O 1
ATOM 639 N N . LEU A 1 78 ? 17.586 3.631 -31.428 1.00 96.50 78 LEU A N 1
ATOM 640 C CA . LEU A 1 78 ? 17.611 4.817 -32.282 1.00 96.50 78 LEU A CA 1
ATOM 641 C C . LEU A 1 78 ? 19.033 5.394 -32.386 1.00 96.50 78 LEU A C 1
ATOM 643 O O . LEU A 1 78 ? 19.497 5.703 -33.480 1.00 96.50 78 LEU A O 1
ATOM 647 N N . ALA A 1 79 ? 19.765 5.451 -31.271 1.00 96.31 79 ALA A N 1
ATOM 648 C CA . ALA A 1 79 ? 21.167 5.865 -31.259 1.00 96.31 79 ALA A CA 1
ATOM 649 C C . ALA A 1 79 ? 22.064 4.920 -32.076 1.00 96.31 79 ALA A C 1
ATOM 651 O O . ALA A 1 79 ? 22.908 5.386 -32.840 1.00 96.31 79 ALA A O 1
ATOM 652 N N . TRP A 1 80 ? 21.858 3.603 -31.961 1.00 97.12 80 TRP A N 1
ATOM 653 C CA . TRP A 1 80 ? 22.589 2.609 -32.751 1.00 97.12 80 TRP A CA 1
ATOM 654 C C . TRP A 1 80 ? 22.333 2.771 -34.252 1.00 97.12 80 TRP A C 1
ATOM 656 O O . TRP A 1 80 ? 23.273 2.744 -35.041 1.00 97.12 80 TRP A O 1
ATOM 666 N N . GLN A 1 81 ? 21.075 2.981 -34.649 1.00 95.75 81 GLN A N 1
ATOM 667 C CA . GLN A 1 81 ? 20.711 3.219 -36.047 1.00 95.75 81 GLN A CA 1
ATOM 668 C C . GLN A 1 81 ? 21.374 4.477 -36.611 1.00 95.75 81 GLN A C 1
ATOM 670 O O . GLN A 1 81 ? 21.869 4.439 -37.733 1.00 95.75 81 GLN A O 1
ATOM 675 N N . VAL A 1 82 ? 21.418 5.570 -35.840 1.00 96.19 82 VAL A N 1
ATOM 676 C CA . VAL A 1 82 ? 22.096 6.803 -36.265 1.00 96.19 82 VAL A CA 1
ATOM 6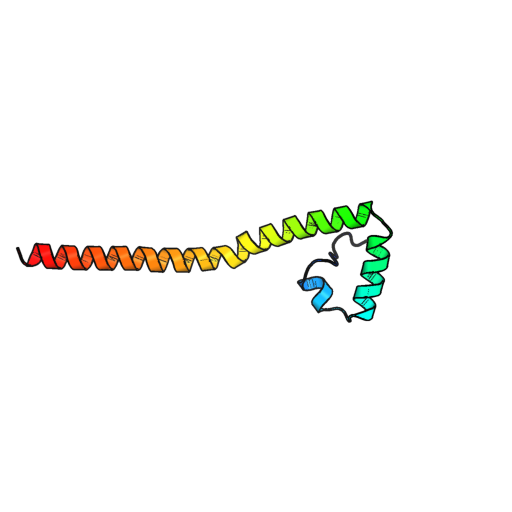77 C C . VAL A 1 82 ? 23.601 6.581 -36.393 1.00 96.19 82 VAL A C 1
ATOM 679 O O . VAL A 1 82 ? 24.170 6.966 -37.405 1.00 96.19 82 VAL A O 1
ATOM 682 N N . PHE A 1 83 ? 24.245 5.932 -35.418 1.00 94.25 83 PHE A N 1
ATOM 683 C CA . PHE A 1 83 ? 25.687 5.670 -35.473 1.00 94.25 83 PHE A CA 1
ATOM 684 C C . PHE A 1 83 ? 26.071 4.753 -36.639 1.00 94.25 83 PHE A C 1
ATOM 686 O O . PHE A 1 83 ? 27.068 5.000 -37.297 1.00 94.25 83 PHE A O 1
ATOM 693 N N . ALA A 1 84 ? 25.274 3.721 -36.923 1.00 90.12 84 ALA A N 1
ATOM 694 C CA . ALA A 1 84 ? 25.511 2.827 -38.056 1.00 90.12 84 ALA A CA 1
ATOM 695 C C . ALA A 1 84 ? 25.273 3.490 -39.427 1.00 90.12 84 ALA A C 1
ATOM 697 O O . ALA A 1 84 ? 25.700 2.946 -40.444 1.00 90.12 84 ALA A O 1
ATOM 698 N N . ALA A 1 85 ? 24.558 4.618 -39.466 1.00 82.31 85 ALA A N 1
ATOM 699 C CA . ALA A 1 85 ? 24.281 5.379 -40.682 1.00 82.31 85 ALA A CA 1
ATOM 700 C C . ALA A 1 85 ? 25.306 6.497 -40.962 1.00 82.31 85 ALA A C 1
ATOM 702 O O . ALA A 1 85 ? 25.260 7.081 -42.046 1.00 82.31 85 ALA A O 1
ATOM 703 N N . VAL A 1 86 ? 26.187 6.804 -40.000 1.00 79.00 86 VAL A N 1
ATOM 704 C CA . VAL A 1 86 ? 27.301 7.766 -40.110 1.00 79.00 86 VAL A CA 1
ATOM 705 C C . VAL A 1 86 ? 28.573 7.033 -40.513 1.00 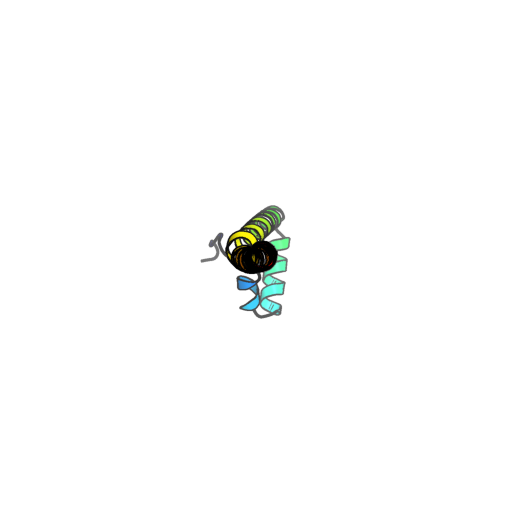79.00 86 VAL A C 1
ATOM 707 O O . VAL A 1 86 ? 29.254 7.538 -41.432 1.00 79.00 86 VAL A O 1
#

Secondary structure (DSSP, 8-state):
----TT--TTSHHHHTTS-HHHHHHHHHHHHT-HHHHHHHHHHHHHHHHHHIIIIIHHHHHHHHHHHHHHHHHHHHHHHHHHHHH-